Protein AF-W6NHB2-F1 (afdb_monomer_lite)

Organism: Haemonchus contortus (NCBI:txid6289)

Structure (mmCIF, N/CA/C/O backbone):
data_AF-W6NHB2-F1
#
_entry.id   AF-W6NHB2-F1
#
loop_
_atom_site.group_PDB
_atom_site.id
_atom_site.type_symbol
_atom_site.label_atom_id
_atom_site.label_alt_id
_atom_site.label_comp_id
_atom_site.label_asym_id
_atom_site.label_entity_id
_atom_site.label_seq_id
_atom_site.pdbx_PDB_ins_code
_atom_site.Cartn_x
_atom_site.Cartn_y
_atom_site.Cartn_z
_atom_site.occupancy
_atom_site.B_iso_or_equiv
_atom_site.auth_seq_id
_atom_site.auth_comp_id
_atom_site.auth_asym_id
_atom_site.auth_atom_id
_atom_site.pdbx_PDB_model_num
ATOM 1 N N . ASP A 1 1 ? 12.035 26.475 -3.888 1.00 44.53 1 ASP A N 1
ATOM 2 C CA . ASP A 1 1 ? 12.247 25.192 -4.571 1.00 44.53 1 ASP A CA 1
ATOM 3 C C . ASP A 1 1 ? 10.940 24.512 -4.900 1.00 44.53 1 ASP A C 1
ATOM 5 O O . ASP A 1 1 ? 10.319 23.923 -4.033 1.00 44.53 1 ASP A O 1
ATOM 9 N N . ASN A 1 2 ? 10.505 24.649 -6.151 1.00 45.81 2 ASN A N 1
ATOM 10 C CA . ASN A 1 2 ? 9.576 23.714 -6.781 1.00 45.81 2 ASN A CA 1
ATOM 11 C C . ASN A 1 2 ? 10.406 22.967 -7.826 1.00 45.81 2 ASN A C 1
ATOM 13 O O . ASN A 1 2 ? 10.295 23.236 -9.023 1.00 45.81 2 ASN A O 1
ATOM 17 N N . SER A 1 3 ? 11.331 22.117 -7.374 1.00 52.03 3 SER A N 1
ATOM 18 C CA . SER A 1 3 ? 11.884 21.102 -8.260 1.00 52.03 3 SER A CA 1
ATOM 19 C C . SER A 1 3 ? 10.706 20.223 -8.659 1.00 52.03 3 SER A C 1
ATOM 21 O O . SER A 1 3 ? 10.000 19.660 -7.826 1.00 52.03 3 SER A O 1
ATOM 23 N N . ASN A 1 4 ? 10.426 20.215 -9.954 1.00 55.28 4 ASN A N 1
ATOM 24 C CA . ASN A 1 4 ? 9.348 19.470 -10.582 1.00 55.28 4 ASN A CA 1
ATOM 25 C C . ASN A 1 4 ? 9.734 17.978 -10.604 1.00 55.28 4 ASN A C 1
ATOM 27 O O . ASN A 1 4 ? 9.865 17.383 -11.670 1.00 55.28 4 ASN A O 1
ATOM 31 N N . GLU A 1 5 ? 10.038 17.408 -9.434 1.00 61.91 5 GLU A N 1
ATOM 32 C CA . GLU A 1 5 ? 10.370 15.998 -9.269 1.00 61.91 5 GLU A CA 1
ATOM 33 C C . GLU A 1 5 ? 9.107 15.194 -9.546 1.00 61.91 5 GLU A C 1
ATOM 35 O O . GLU A 1 5 ? 8.197 15.075 -8.725 1.00 61.91 5 GLU A O 1
ATOM 40 N N . SER A 1 6 ? 9.021 14.690 -10.770 1.00 70.50 6 SER A N 1
ATOM 41 C CA . SER A 1 6 ? 7.975 13.770 -11.167 1.00 70.50 6 SER A CA 1
ATOM 42 C C . SER A 1 6 ? 8.135 12.480 -10.3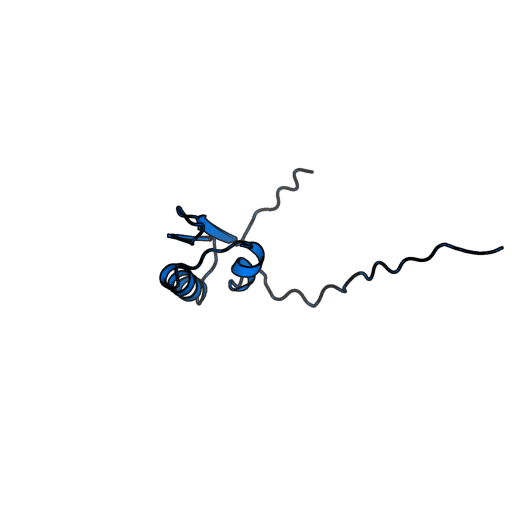70 1.00 70.50 6 SER A C 1
ATOM 44 O O . SER A 1 6 ? 9.076 11.721 -10.594 1.00 70.50 6 SER A O 1
ATOM 46 N N . TYR A 1 7 ? 7.212 12.217 -9.446 1.00 80.44 7 TYR A N 1
ATOM 47 C CA . TYR A 1 7 ? 7.142 10.933 -8.758 1.00 80.44 7 TYR A CA 1
ATOM 48 C C . TYR A 1 7 ? 6.817 9.822 -9.763 1.00 80.44 7 TYR A C 1
ATOM 50 O O . TYR A 1 7 ? 5.687 9.707 -10.237 1.00 80.44 7 TYR A O 1
ATOM 58 N N . GLU A 1 8 ? 7.812 9.000 -10.092 1.00 88.19 8 GLU A N 1
ATOM 59 C CA . GLU A 1 8 ? 7.648 7.901 -11.049 1.00 88.19 8 GLU A CA 1
ATOM 60 C C . GLU A 1 8 ? 6.996 6.666 -10.426 1.00 88.19 8 GLU A C 1
ATOM 62 O O . GLU A 1 8 ? 6.318 5.918 -11.128 1.00 88.19 8 GLU A O 1
ATOM 67 N N . ARG A 1 9 ? 7.186 6.451 -9.118 1.00 92.75 9 ARG A N 1
ATOM 68 C CA . ARG A 1 9 ? 6.635 5.331 -8.344 1.00 92.75 9 ARG A CA 1
ATOM 69 C C . ARG A 1 9 ? 6.130 5.810 -6.993 1.00 92.75 9 ARG A C 1
ATOM 71 O O . ARG A 1 9 ? 6.661 6.766 -6.432 1.00 92.75 9 ARG A O 1
ATOM 78 N N . GLY A 1 10 ? 5.131 5.127 -6.442 1.00 94.38 10 GLY A N 1
ATOM 79 C CA . GLY A 1 10 ? 4.620 5.475 -5.123 1.00 94.38 10 GLY A CA 1
ATOM 80 C C . GLY A 1 10 ? 3.581 4.515 -4.567 1.00 94.38 10 GLY A C 1
ATOM 81 O O . GLY A 1 10 ? 2.984 3.707 -5.280 1.00 94.38 10 GLY A O 1
ATOM 82 N N . VAL A 1 11 ? 3.348 4.653 -3.265 1.00 97.19 11 VAL A N 1
ATOM 83 C CA . VAL A 1 11 ? 2.282 3.973 -2.534 1.00 97.19 11 VAL A CA 1
ATOM 84 C C . VAL A 1 11 ? 1.509 4.992 -1.705 1.00 97.19 11 VAL A C 1
ATOM 86 O O . VAL A 1 11 ? 2.101 5.845 -1.043 1.00 97.19 11 VAL A O 1
ATOM 89 N N . VAL A 1 12 ? 0.182 4.908 -1.741 1.00 96.94 12 VAL A N 1
ATOM 90 C CA . VAL A 1 12 ? -0.715 5.740 -0.933 1.00 96.94 12 VAL A CA 1
ATOM 91 C C . VAL A 1 12 ? -1.545 4.832 -0.041 1.00 96.94 12 VAL A C 1
ATOM 93 O O . VAL A 1 12 ? -2.261 3.960 -0.530 1.00 96.94 12 VAL A O 1
ATOM 96 N N . PHE A 1 13 ? -1.463 5.048 1.269 1.00 97.12 13 PHE A N 1
ATOM 97 C CA . PHE A 1 13 ? -2.236 4.305 2.260 1.00 97.12 13 PHE A CA 1
ATOM 98 C C . PHE A 1 13 ? -3.488 5.092 2.653 1.00 97.12 13 PHE A C 1
ATOM 100 O O . PHE A 1 13 ? -3.397 6.226 3.123 1.00 97.12 13 PHE A O 1
ATOM 107 N N . TYR A 1 14 ? -4.659 4.476 2.519 1.00 96.44 14 TYR A N 1
ATOM 108 C CA . TYR A 1 14 ? -5.907 5.025 3.038 1.00 96.44 14 TYR A CA 1
ATOM 109 C C . TYR A 1 14 ? -6.057 4.603 4.498 1.00 96.44 14 TYR A C 1
ATOM 111 O O . TYR A 1 14 ? -6.142 3.410 4.804 1.00 96.44 14 TYR A O 1
ATOM 119 N N . LYS A 1 15 ? -6.076 5.584 5.402 1.00 94.62 15 LYS A N 1
ATOM 120 C CA . LYS A 1 15 ? -6.200 5.376 6.847 1.00 94.62 15 LYS A CA 1
ATOM 121 C C . LYS A 1 15 ? -7.674 5.389 7.248 1.00 94.62 15 LYS A C 1
ATOM 123 O O . LYS A 1 15 ? -8.385 6.344 6.952 1.00 94.62 15 LYS A O 1
ATOM 128 N N . GLY A 1 16 ? -8.125 4.330 7.912 1.00 91.25 16 GLY A N 1
ATOM 129 C CA . GLY A 1 16 ? -9.462 4.255 8.491 1.00 91.25 16 GLY A CA 1
ATOM 130 C C . GLY A 1 16 ? -9.533 4.851 9.896 1.00 91.25 16 GLY A C 1
ATOM 131 O O . GLY A 1 16 ? -8.520 5.188 10.518 1.00 91.25 16 GLY A O 1
ATOM 132 N N . GLU A 1 17 ? -10.750 4.908 10.430 1.00 84.44 17 GLU A N 1
ATOM 133 C CA . GLU A 1 17 ? -11.003 5.157 11.849 1.00 84.44 17 GLU A CA 1
ATOM 134 C C . GLU A 1 17 ? -10.269 4.069 12.662 1.00 84.44 17 GLU A C 1
ATOM 136 O O . GLU A 1 17 ? -10.366 2.882 12.339 1.00 84.44 17 GLU A O 1
ATOM 141 N N . ASN A 1 18 ? -9.470 4.464 13.660 1.00 88.06 18 ASN A N 1
ATOM 142 C CA . ASN A 1 18 ? -8.521 3.635 14.444 1.00 88.06 18 ASN A CA 1
ATOM 143 C C . ASN A 1 18 ? -7.122 3.445 13.843 1.00 88.06 18 ASN A C 1
ATOM 145 O O . ASN A 1 18 ? -6.331 2.659 14.352 1.00 88.06 18 ASN A O 1
ATOM 149 N N . GLY A 1 19 ? -6.796 4.152 12.765 1.00 90.19 19 GLY A N 1
ATOM 150 C CA . GLY A 1 19 ? -5.433 4.213 12.245 1.00 90.19 19 GLY A CA 1
ATOM 151 C C . GLY A 1 19 ? -4.915 2.970 11.531 1.00 90.19 19 GLY A C 1
ATOM 152 O O . GLY A 1 19 ? -3.746 2.924 11.151 1.00 90.19 19 GLY A O 1
ATOM 1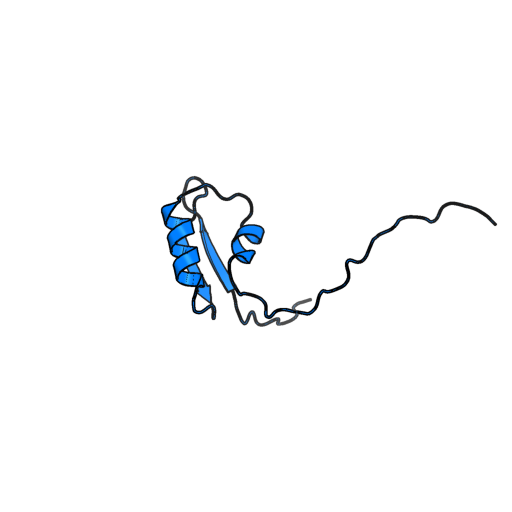53 N N . LYS A 1 20 ? -5.805 2.015 11.274 1.00 93.94 20 LYS A N 1
ATOM 154 C CA . LYS A 1 20 ? -5.578 0.889 10.371 1.00 93.94 20 LYS A CA 1
ATOM 155 C C . LYS A 1 20 ? -5.574 1.328 8.909 1.00 93.94 20 LYS A C 1
ATOM 157 O O . LYS A 1 20 ? -6.245 2.292 8.532 1.00 93.94 20 LYS A O 1
ATOM 162 N N . VAL A 1 21 ? -4.877 0.570 8.073 1.00 96.44 21 VAL A N 1
ATOM 163 C CA . VAL A 1 21 ? -4.955 0.707 6.615 1.00 96.44 21 VAL A CA 1
ATOM 164 C C . VAL A 1 21 ? -6.223 0.019 6.116 1.00 96.44 21 VAL A C 1
ATOM 166 O O . VAL A 1 21 ? -6.463 -1.142 6.430 1.00 96.44 21 VAL A O 1
ATOM 169 N N . VAL A 1 22 ? -7.036 0.735 5.341 1.00 96.69 22 VAL A N 1
ATOM 170 C CA . VAL A 1 22 ? -8.284 0.213 4.745 1.00 96.69 22 VAL A CA 1
ATOM 171 C C . VAL A 1 22 ? -8.234 0.135 3.221 1.00 96.69 22 VAL A C 1
ATOM 173 O O . VAL A 1 22 ? -9.131 -0.420 2.597 1.00 96.69 22 VAL A O 1
ATOM 176 N N . GLY A 1 23 ? -7.183 0.678 2.616 1.00 97.31 23 GLY A N 1
ATOM 177 C CA . GLY A 1 23 ? -6.959 0.628 1.182 1.00 97.31 23 GLY A CA 1
ATOM 178 C C . GLY A 1 23 ? -5.542 1.057 0.845 1.00 97.31 23 GLY A C 1
ATOM 179 O O . GLY A 1 23 ? -4.901 1.774 1.619 1.00 97.31 23 GLY A O 1
ATOM 180 N N . VAL A 1 24 ? -5.064 0.634 -0.321 1.00 98.06 24 VAL A N 1
ATOM 181 C CA . VAL A 1 24 ? -3.755 1.017 -0.852 1.00 98.06 24 VAL A CA 1
ATOM 182 C C . VAL A 1 24 ? -3.898 1.345 -2.335 1.00 98.06 24 VAL A C 1
ATOM 184 O O . VAL A 1 24 ? -4.524 0.586 -3.073 1.00 98.06 24 VAL A O 1
ATOM 187 N N . LEU A 1 25 ? -3.319 2.464 -2.769 1.00 97.69 25 LEU A N 1
ATOM 188 C CA . LEU A 1 25 ? -3.120 2.782 -4.183 1.00 97.69 25 LEU A CA 1
ATOM 189 C C . LEU A 1 25 ? -1.639 2.619 -4.522 1.00 97.69 25 LEU A C 1
ATOM 191 O O . LEU A 1 25 ? -0.773 3.149 -3.825 1.00 97.69 25 LEU A O 1
ATOM 195 N N . LEU A 1 26 ? -1.370 1.886 -5.602 1.00 97.19 26 LEU A N 1
ATOM 196 C CA . LEU A 1 26 ? -0.034 1.633 -6.132 1.00 97.19 26 LEU A CA 1
ATOM 197 C C . LEU A 1 26 ? 0.149 2.415 -7.432 1.00 97.19 26 LEU A C 1
ATOM 199 O O . LEU A 1 26 ? -0.588 2.205 -8.394 1.00 97.19 26 LEU A O 1
ATOM 203 N N . LEU A 1 27 ? 1.133 3.310 -7.459 1.00 95.62 27 LEU A N 1
ATOM 204 C CA . LEU A 1 27 ? 1.525 4.064 -8.646 1.00 95.62 27 LEU A CA 1
ATOM 205 C C . LEU A 1 27 ? 2.795 3.440 -9.217 1.00 95.62 27 LEU A C 1
ATOM 207 O O . LEU A 1 27 ? 3.850 3.539 -8.596 1.00 95.62 27 LEU A O 1
ATOM 211 N N . ASN A 1 28 ? 2.695 2.802 -10.387 1.00 93.69 28 ASN A N 1
ATOM 212 C CA . ASN A 1 28 ? 3.819 2.153 -11.077 1.00 93.69 28 ASN A CA 1
ATOM 213 C C . ASN A 1 28 ? 4.632 1.174 -10.196 1.00 93.69 28 ASN A C 1
ATOM 215 O O . ASN A 1 28 ? 5.827 0.973 -10.416 1.00 93.69 28 ASN A O 1
ATOM 219 N N . VAL A 1 29 ? 3.981 0.548 -9.208 1.00 93.88 29 VAL A N 1
ATOM 220 C CA . VAL A 1 29 ? 4.528 -0.548 -8.396 1.00 93.88 29 VAL A CA 1
ATOM 221 C C . VAL A 1 29 ?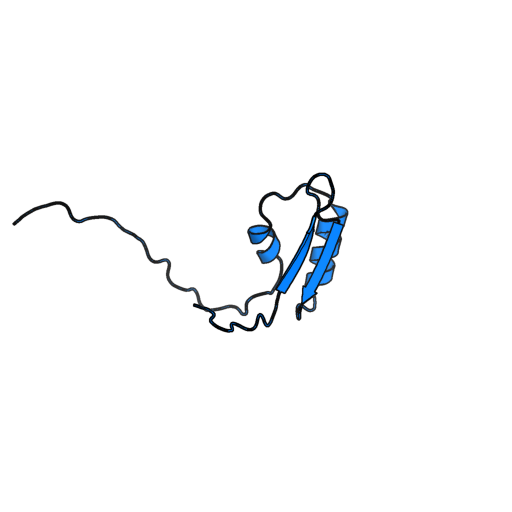 3.848 -1.839 -8.836 1.00 93.88 29 VAL A C 1
ATOM 223 O O . VAL A 1 29 ? 2.625 -1.955 -8.767 1.00 93.88 29 VAL A O 1
ATOM 226 N N . TYR A 1 30 ? 4.641 -2.802 -9.294 1.00 89.75 30 TYR A N 1
ATOM 227 C CA . TYR A 1 30 ? 4.166 -4.066 -9.8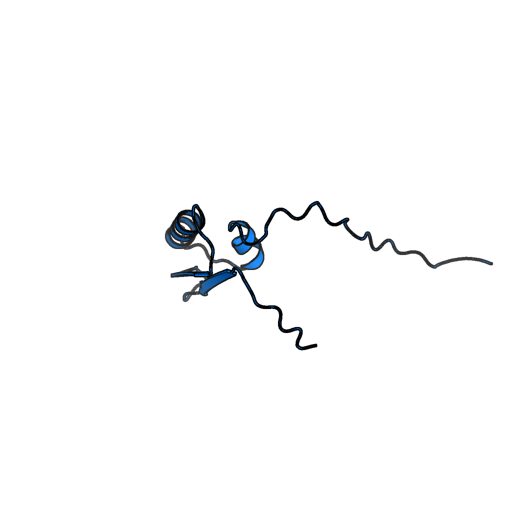59 1.00 89.75 30 TYR A CA 1
ATOM 228 C C . TYR A 1 30 ? 4.657 -5.252 -9.019 1.00 89.75 30 TYR A C 1
ATOM 230 O O . TYR A 1 30 ? 5.531 -5.104 -8.169 1.00 89.75 30 TYR A O 1
ATOM 238 N N . GLY A 1 31 ? 4.104 -6.443 -9.256 1.00 90.00 31 GLY A N 1
ATOM 239 C CA . GLY A 1 31 ? 4.540 -7.665 -8.576 1.00 90.00 31 GLY A CA 1
ATOM 240 C C . GLY A 1 31 ? 4.054 -7.757 -7.126 1.00 90.00 31 GLY A C 1
ATOM 241 O O . GLY A 1 31 ? 2.855 -7.641 -6.863 1.00 90.00 31 GLY A O 1
ATOM 242 N N . SER A 1 32 ? 4.987 -7.980 -6.196 1.00 93.06 32 SER A N 1
ATOM 243 C CA . SER A 1 32 ? 4.725 -8.318 -4.785 1.00 93.06 32 SER A CA 1
ATOM 244 C C . SER A 1 32 ? 3.950 -7.245 -4.006 1.00 93.06 32 SER A C 1
ATOM 246 O O . SER A 1 32 ? 3.338 -7.555 -2.983 1.00 93.06 32 SER A O 1
ATOM 248 N N . GLY A 1 33 ? 3.906 -6.001 -4.502 1.00 95.00 33 GLY A N 1
ATOM 249 C CA . GLY A 1 33 ? 3.210 -4.889 -3.849 1.00 95.00 33 GLY A CA 1
ATOM 250 C C . GLY A 1 33 ? 1.737 -5.177 -3.539 1.00 95.00 33 GLY A C 1
ATOM 251 O O . GLY A 1 33 ? 1.252 -4.788 -2.479 1.00 95.00 33 GLY A O 1
ATOM 252 N N . VAL A 1 34 ? 1.031 -5.917 -4.403 1.00 96.56 34 VAL A N 1
ATOM 253 C CA . VAL A 1 34 ? -0.378 -6.277 -4.157 1.00 96.56 34 VAL A CA 1
ATOM 254 C C . VAL A 1 34 ? -0.512 -7.234 -2.969 1.00 96.56 34 VAL A C 1
ATOM 256 O O . VAL A 1 34 ? -1.401 -7.056 -2.138 1.00 96.56 34 VAL A O 1
ATOM 259 N N . ASP A 1 35 ? 0.369 -8.227 -2.851 1.00 96.94 35 ASP A N 1
ATOM 260 C CA . ASP A 1 35 ? 0.323 -9.207 -1.759 1.00 96.94 35 ASP A CA 1
ATOM 261 C C . ASP A 1 35 ? 0.718 -8.576 -0.420 1.00 96.94 35 ASP A C 1
ATOM 263 O O . ASP A 1 35 ? 0.077 -8.829 0.603 1.00 96.94 35 ASP A O 1
ATOM 267 N N . VAL A 1 36 ? 1.703 -7.672 -0.442 1.00 96.62 36 VAL A N 1
ATOM 268 C CA . VAL A 1 36 ? 2.052 -6.821 0.705 1.00 96.62 36 VAL A CA 1
ATOM 269 C C . VAL A 1 36 ? 0.840 -5.992 1.141 1.00 96.62 36 VAL A C 1
ATOM 271 O O . VAL A 1 36 ? 0.486 -5.997 2.320 1.00 96.62 36 VAL A O 1
ATOM 274 N N . SER A 1 37 ? 0.153 -5.329 0.202 1.00 96.94 37 SER A N 1
ATOM 275 C CA . SER A 1 37 ? -1.054 -4.543 0.493 1.00 96.94 37 SER A CA 1
ATOM 276 C C . SER A 1 37 ? -2.174 -5.385 1.105 1.00 96.94 37 SER A C 1
ATOM 278 O O . SER A 1 37 ? -2.760 -4.967 2.104 1.00 96.94 37 SER A O 1
ATOM 280 N N . ARG A 1 38 ? -2.462 -6.572 0.547 1.00 97.62 38 ARG A N 1
ATOM 281 C CA . ARG A 1 38 ? -3.490 -7.484 1.081 1.00 97.62 38 ARG A CA 1
ATOM 282 C C . ARG A 1 38 ? -3.214 -7.834 2.534 1.00 97.62 38 ARG A C 1
ATOM 284 O O . ARG A 1 38 ? -4.080 -7.633 3.379 1.00 97.62 38 ARG A O 1
ATOM 291 N N . ARG A 1 39 ? -1.988 -8.265 2.834 1.00 96.88 39 ARG A N 1
ATOM 292 C CA . ARG A 1 39 ? -1.598 -8.663 4.187 1.00 96.88 39 ARG A CA 1
ATOM 293 C C . ARG A 1 39 ? -1.709 -7.514 5.188 1.00 96.88 39 ARG A C 1
ATOM 295 O O . ARG A 1 39 ? -2.212 -7.708 6.289 1.00 96.88 39 ARG A O 1
ATOM 302 N N . ILE A 1 40 ? -1.287 -6.310 4.802 1.00 95.81 40 ILE A N 1
ATOM 303 C CA . ILE A 1 40 ? -1.405 -5.113 5.649 1.00 95.81 40 ILE A CA 1
ATOM 304 C C . ILE A 1 40 ? -2.873 -4.824 6.000 1.00 95.81 40 ILE A C 1
ATOM 306 O O . ILE A 1 40 ? -3.178 -4.515 7.152 1.00 95.81 40 ILE A O 1
ATOM 310 N N . ILE A 1 41 ? -3.778 -4.924 5.021 1.00 96.12 41 ILE A N 1
ATOM 311 C CA . ILE A 1 41 ? -5.212 -4.679 5.225 1.00 96.12 41 ILE A CA 1
ATOM 312 C C . ILE A 1 41 ? -5.831 -5.781 6.098 1.00 96.12 41 ILE A C 1
ATOM 314 O O . ILE A 1 41 ? -6.579 -5.472 7.024 1.00 96.12 41 ILE A O 1
ATOM 318 N N . GLU A 1 42 ? -5.501 -7.048 5.837 1.00 96.94 42 GLU A N 1
ATOM 319 C CA . GLU A 1 42 ? -6.001 -8.209 6.589 1.00 96.94 42 GLU A CA 1
ATOM 320 C C . GLU A 1 42 ? -5.579 -8.183 8.061 1.00 96.94 42 GLU A C 1
ATOM 322 O O . GLU A 1 42 ? -6.387 -8.471 8.942 1.00 96.94 42 GLU A O 1
ATOM 327 N N . GLU A 1 43 ? -4.331 -7.801 8.346 1.00 94.25 43 GLU A N 1
ATOM 328 C CA . GLU A 1 43 ? -3.834 -7.703 9.719 1.00 94.25 43 GLU A CA 1
ATOM 329 C C . GLU A 1 43 ? -4.528 -6.584 10.515 1.00 94.25 43 GLU A C 1
ATOM 331 O O . GLU A 1 43 ? -4.564 -6.647 11.744 1.00 94.25 43 GLU A O 1
ATOM 336 N N . ALA A 1 44 ? -5.078 -5.567 9.835 1.00 89.75 44 ALA A N 1
ATOM 337 C CA . ALA A 1 44 ? -5.878 -4.478 10.405 1.00 89.75 44 ALA A CA 1
ATOM 338 C C . ALA A 1 44 ? -5.256 -3.780 11.636 1.00 89.75 44 ALA A C 1
ATOM 340 O O . ALA A 1 44 ? -5.967 -3.209 12.469 1.00 89.75 44 ALA A O 1
ATOM 341 N N . ARG A 1 45 ? -3.923 -3.807 11.750 1.00 90.12 45 ARG A N 1
ATOM 342 C CA . ARG A 1 45 ? -3.178 -3.188 12.851 1.00 90.12 45 ARG A CA 1
ATOM 343 C C . ARG A 1 45 ? -3.134 -1.671 12.677 1.00 90.12 45 ARG A C 1
ATOM 345 O O . ARG A 1 45 ? -3.071 -1.173 11.553 1.00 90.12 45 ARG A O 1
ATOM 352 N N . SER A 1 46 ? -3.149 -0.939 13.791 1.00 92.38 46 SER A N 1
ATOM 353 C CA . SER A 1 46 ? -2.874 0.502 13.769 1.00 92.38 46 SER A CA 1
ATOM 354 C C . SER A 1 46 ? -1.428 0.735 13.343 1.00 92.38 46 SER A C 1
ATOM 356 O O . SER A 1 46 ? -0.526 0.056 13.835 1.00 92.38 46 SER A O 1
ATOM 358 N N . ILE A 1 47 ? -1.221 1.685 12.431 1.00 92.50 47 ILE A N 1
ATOM 359 C CA . ILE A 1 47 ? 0.101 2.073 11.939 1.00 92.50 47 ILE A CA 1
ATOM 360 C C . ILE A 1 47 ? 0.355 3.536 12.293 1.00 92.50 47 ILE A C 1
ATOM 362 O O . ILE A 1 47 ? -0.415 4.427 11.917 1.00 92.50 47 ILE A O 1
ATOM 366 N N . ASP A 1 48 ? 1.476 3.769 12.968 1.00 90.19 48 ASP A N 1
ATOM 367 C CA . ASP A 1 48 ? 1.903 5.106 13.383 1.00 90.19 48 ASP A CA 1
ATOM 368 C C . ASP A 1 48 ? 2.939 5.701 12.415 1.00 90.19 48 ASP A C 1
ATOM 370 O O . ASP A 1 48 ? 2.908 6.901 12.144 1.00 90.19 48 ASP A O 1
ATOM 374 N N . ASP A 1 49 ? 3.802 4.859 11.826 1.00 93.06 49 ASP A N 1
ATOM 375 C CA . ASP A 1 49 ? 4.830 5.268 10.861 1.00 93.06 49 ASP A CA 1
ATOM 376 C C . ASP A 1 49 ? 4.637 4.607 9.484 1.00 93.06 49 ASP A C 1
ATOM 378 O O . ASP A 1 49 ? 5.087 3.491 9.205 1.00 93.06 49 ASP A O 1
ATOM 382 N N . PHE A 1 50 ? 3.991 5.345 8.582 1.00 92.88 50 PHE A N 1
ATOM 383 C CA . PHE A 1 50 ? 3.769 4.922 7.198 1.00 92.88 50 PHE A CA 1
ATOM 384 C C . PHE A 1 50 ? 5.040 4.938 6.338 1.00 92.88 50 PHE A C 1
ATOM 386 O O . PHE A 1 50 ? 5.064 4.286 5.295 1.00 92.88 50 PHE A O 1
ATOM 393 N N . ARG A 1 51 ? 6.110 5.631 6.756 1.00 92.00 51 ARG A N 1
ATOM 394 C CA . ARG A 1 51 ? 7.382 5.641 6.014 1.00 92.00 51 ARG A CA 1
ATOM 395 C C . ARG A 1 51 ? 8.096 4.304 6.151 1.00 92.00 51 ARG A C 1
ATOM 397 O O . ARG A 1 51 ? 8.638 3.807 5.170 1.00 92.00 51 ARG A O 1
ATOM 404 N N . GLN A 1 52 ? 8.061 3.688 7.334 1.00 92.25 52 GLN A N 1
ATOM 405 C CA . GLN A 1 52 ? 8.593 2.329 7.515 1.00 92.25 52 GLN A CA 1
ATOM 406 C C . GLN A 1 52 ? 7.768 1.310 6.737 1.00 92.25 52 GLN A C 1
ATOM 408 O O . GLN A 1 52 ? 8.329 0.422 6.102 1.00 92.25 52 GLN A O 1
ATOM 413 N N . LEU A 1 53 ? 6.444 1.474 6.727 1.00 93.31 53 LEU A N 1
ATOM 414 C CA . LEU A 1 53 ? 5.556 0.598 5.971 1.00 93.31 53 LEU A CA 1
ATOM 415 C C . LEU A 1 53 ? 5.821 0.671 4.458 1.00 93.31 53 LEU A C 1
ATOM 417 O O . LEU A 1 53 ? 5.804 -0.353 3.778 1.00 93.31 53 LEU A O 1
ATOM 421 N N . ALA A 1 54 ? 6.117 1.864 3.936 1.00 94.50 54 ALA A N 1
ATOM 422 C CA . ALA A 1 54 ? 6.440 2.074 2.528 1.00 94.50 54 ALA A CA 1
ATOM 423 C C . ALA A 1 54 ? 7.695 1.306 2.066 1.00 94.50 54 ALA A C 1
ATOM 425 O O . ALA A 1 54 ? 7.770 0.936 0.899 1.00 94.50 54 ALA A O 1
ATOM 426 N N . LYS A 1 55 ? 8.639 0.989 2.966 1.00 93.31 55 LYS A N 1
ATOM 427 C CA . LYS A 1 55 ? 9.850 0.207 2.639 1.00 93.31 55 LYS A CA 1
ATOM 428 C C . LYS A 1 55 ? 9.570 -1.244 2.249 1.00 93.31 55 LYS A C 1
ATOM 430 O O . LYS A 1 55 ? 10.444 -1.898 1.696 1.00 93.31 55 LYS A O 1
ATOM 435 N N . LEU A 1 56 ? 8.372 -1.755 2.539 1.00 93.81 56 LEU A N 1
ATOM 436 C CA . LEU A 1 56 ? 7.947 -3.082 2.085 1.00 93.81 56 LEU A CA 1
ATOM 437 C C . LEU A 1 56 ? 7.658 -3.123 0.577 1.00 93.81 56 LEU A C 1
ATOM 439 O O . LEU A 1 56 ? 7.450 -4.201 0.027 1.00 93.81 56 LEU A O 1
ATOM 443 N N . TYR A 1 57 ? 7.612 -1.963 -0.078 1.00 94.62 57 TYR A N 1
ATOM 444 C CA . TYR A 1 57 ? 7.369 -1.826 -1.505 1.00 94.62 57 TYR A CA 1
ATOM 445 C C . TYR A 1 57 ? 8.675 -1.494 -2.230 1.00 94.62 57 TYR A C 1
ATOM 447 O O . TYR A 1 57 ? 9.503 -0.727 -1.741 1.00 94.62 57 TYR A O 1
ATOM 455 N N . GLU A 1 58 ? 8.830 -2.024 -3.441 1.00 90.44 58 GLU A N 1
ATOM 456 C CA . GLU A 1 58 ? 9.973 -1.776 -4.329 1.00 90.44 58 GLU A CA 1
ATOM 457 C C . GLU A 1 58 ? 9.866 -0.389 -5.003 1.00 90.44 58 GLU A C 1
ATOM 459 O O . GLU A 1 58 ? 9.704 -0.255 -6.222 1.00 90.44 58 GLU A O 1
ATOM 464 N N . LEU A 1 59 ? 9.880 0.665 -4.179 1.00 88.69 59 LEU A N 1
ATOM 465 C CA . LEU A 1 59 ? 9.708 2.060 -4.607 1.00 88.69 59 LEU A CA 1
ATOM 466 C C . LEU A 1 59 ? 10.980 2.659 -5.205 1.00 88.69 59 LEU A C 1
ATOM 468 O O . LEU A 1 59 ? 10.897 3.511 -6.086 1.00 88.69 59 LEU A O 1
ATOM 472 N N . TYR A 1 60 ? 12.137 2.196 -4.743 1.00 81.06 60 TYR A N 1
ATOM 473 C CA . TYR A 1 60 ? 13.447 2.656 -5.180 1.00 81.06 60 TYR A CA 1
ATOM 474 C C . TYR A 1 60 ? 14.147 1.514 -5.915 1.00 81.06 60 TYR A C 1
ATOM 476 O O . TYR A 1 60 ? 14.128 0.373 -5.448 1.00 81.06 60 TYR A O 1
ATOM 484 N N . SER A 1 61 ? 14.782 1.805 -7.053 1.00 69.19 61 SER A N 1
ATOM 485 C CA . SER A 1 61 ? 15.836 0.916 -7.554 1.00 69.19 61 SER A CA 1
ATOM 486 C C . SER A 1 61 ? 16.923 0.816 -6.480 1.00 69.19 61 SER A C 1
ATOM 488 O O . SER A 1 61 ? 17.114 1.796 -5.761 1.00 69.19 61 SER A O 1
ATOM 490 N N . PRO A 1 62 ? 17.626 -0.320 -6.332 1.00 56.88 62 PRO A N 1
ATOM 491 C CA . PRO A 1 62 ? 18.764 -0.403 -5.428 1.00 56.88 62 PRO A CA 1
ATOM 492 C C . PRO A 1 62 ? 19.808 0.630 -5.863 1.00 56.88 62 PRO A C 1
ATOM 494 O O . PRO A 1 62 ? 20.566 0.413 -6.805 1.00 56.88 62 PRO A O 1
ATOM 497 N N . VAL A 1 63 ? 19.783 1.787 -5.210 1.00 54.91 63 VAL A N 1
ATOM 498 C CA . VAL A 1 63 ? 20.850 2.774 -5.262 1.00 54.91 63 VAL A CA 1
ATOM 499 C C . VAL A 1 63 ? 21.958 2.188 -4.397 1.00 54.91 63 VAL A C 1
ATOM 501 O O . VAL A 1 63 ? 21.699 1.733 -3.278 1.00 54.91 63 VAL A O 1
ATOM 504 N N . GLU A 1 64 ? 23.166 2.100 -4.953 1.00 51.31 64 GLU A N 1
ATOM 505 C CA . GLU A 1 64 ? 24.364 1.730 -4.199 1.00 51.31 64 GLU A CA 1
ATOM 506 C C . GLU A 1 64 ? 24.439 2.556 -2.904 1.00 51.31 64 GLU A C 1
ATOM 508 O O . GLU A 1 64 ? 24.003 3.707 -2.903 1.00 51.31 64 GLU A O 1
ATOM 513 N N . PRO A 1 65 ? 24.927 1.976 -1.793 1.00 47.88 65 PRO A N 1
ATOM 514 C CA . PRO A 1 65 ? 24.799 2.572 -0.470 1.00 47.88 65 PRO A CA 1
ATOM 515 C C . PRO A 1 65 ? 25.402 3.979 -0.438 1.00 47.88 65 PRO A C 1
ATOM 517 O O . PRO A 1 65 ? 26.622 4.151 -0.469 1.00 47.88 65 PRO A O 1
ATOM 520 N N . GLU A 1 66 ? 24.529 4.981 -0.354 1.00 52.91 66 GLU A N 1
ATOM 521 C CA . GLU A 1 66 ? 24.907 6.350 -0.040 1.00 52.91 66 GLU A CA 1
ATOM 522 C C . GLU A 1 66 ? 25.495 6.361 1.375 1.00 52.91 66 GLU A C 1
ATOM 524 O O . GLU A 1 66 ? 24.916 5.835 2.328 1.00 52.91 66 GLU A O 1
ATOM 529 N N . GLN A 1 67 ? 26.713 6.888 1.472 1.00 42.47 67 GLN A N 1
ATOM 530 C CA . GLN A 1 67 ? 27.504 6.945 2.690 1.00 42.47 67 GLN A CA 1
ATOM 531 C C . GLN A 1 67 ? 26.746 7.738 3.759 1.00 42.47 67 GLN A C 1
ATOM 533 O O . GLN A 1 67 ? 26.362 8.883 3.537 1.00 42.47 67 GLN A O 1
ATOM 538 N N . GLU A 1 68 ? 26.561 7.129 4.930 1.00 42.41 68 GLU A N 1
ATOM 539 C CA . GLU A 1 68 ? 26.138 7.826 6.139 1.00 42.41 68 GLU A CA 1
ATOM 540 C C . GLU A 1 68 ? 27.121 8.978 6.416 1.00 42.41 68 GLU A C 1
ATOM 542 O O . GLU A 1 68 ? 28.247 8.754 6.868 1.00 42.41 68 GLU A O 1
ATOM 547 N N . GLU A 1 69 ? 26.714 10.222 6.151 1.00 40.62 69 GLU A N 1
ATOM 548 C CA . GLU A 1 69 ? 27.414 11.393 6.672 1.00 40.62 69 GLU A CA 1
ATOM 549 C C . GLU A 1 69 ? 27.307 11.373 8.202 1.00 40.62 69 GLU A C 1
ATOM 551 O O . GLU A 1 69 ? 26.321 11.797 8.809 1.00 40.62 69 GLU A O 1
ATOM 556 N N . LYS A 1 70 ? 28.353 10.851 8.846 1.00 40.84 70 LYS A N 1
ATOM 557 C CA . LYS A 1 70 ? 28.619 11.071 10.263 1.00 40.84 70 LYS A CA 1
ATOM 558 C C . LYS A 1 70 ? 28.777 12.570 10.508 1.00 40.84 70 LYS A C 1
ATOM 560 O O . LYS A 1 70 ? 29.844 13.138 10.280 1.00 40.84 70 LYS A O 1
ATOM 565 N N . SER A 1 71 ? 27.758 13.194 11.081 1.00 43.53 71 SER A N 1
ATOM 566 C CA . SER A 1 71 ? 27.930 14.431 11.835 1.00 43.53 71 SER A CA 1
ATOM 567 C C . SER A 1 71 ? 28.691 14.118 13.134 1.00 43.53 71 SER A C 1
ATOM 569 O O . SER A 1 71 ? 28.084 13.881 14.180 1.00 43.53 71 SER A O 1
ATOM 571 N N . GLU A 1 72 ? 30.024 14.066 13.074 1.00 43.81 72 GLU A N 1
ATOM 572 C CA . GLU A 1 72 ? 30.879 14.115 14.264 1.00 43.81 72 GLU A CA 1
ATOM 573 C C . GLU A 1 72 ? 31.201 15.577 14.598 1.00 43.81 72 GLU A C 1
ATOM 575 O O . GLU A 1 72 ? 31.851 16.306 13.852 1.00 43.81 72 GLU A O 1
ATOM 580 N N . ALA A 1 73 ? 30.704 16.000 15.758 1.00 46.59 73 ALA A N 1
ATOM 581 C CA . ALA A 1 73 ? 31.078 17.230 16.426 1.00 46.59 73 ALA A CA 1
ATOM 582 C C . ALA A 1 73 ? 32.577 17.241 16.769 1.00 46.59 73 ALA A C 1
ATOM 584 O O . ALA A 1 73 ? 33.074 16.266 17.334 1.00 46.59 73 ALA A O 1
ATOM 585 N N . LYS A 1 74 ? 33.252 18.371 16.512 1.00 42.84 74 LYS A N 1
ATOM 586 C CA . LYS A 1 74 ? 34.296 18.979 17.366 1.00 42.84 74 LYS A CA 1
ATOM 587 C C . LYS A 1 74 ? 34.847 20.250 16.710 1.00 42.84 74 LYS A C 1
ATOM 589 O O . LYS A 1 74 ? 35.633 20.182 15.775 1.00 42.84 74 LYS A O 1
ATOM 594 N N . SER A 1 75 ? 34.508 21.406 17.269 1.00 40.16 75 SER A N 1
ATOM 595 C CA . SER A 1 75 ? 35.425 22.548 17.291 1.00 40.16 75 SER A CA 1
ATOM 596 C C . SER A 1 75 ? 35.397 23.132 18.698 1.00 40.16 75 SER A C 1
ATOM 598 O O . SER A 1 75 ? 34.690 24.094 18.979 1.00 40.16 75 SER A O 1
ATOM 600 N N . ASP A 1 76 ? 36.133 22.481 19.590 1.00 43.66 76 ASP A N 1
ATOM 601 C CA . 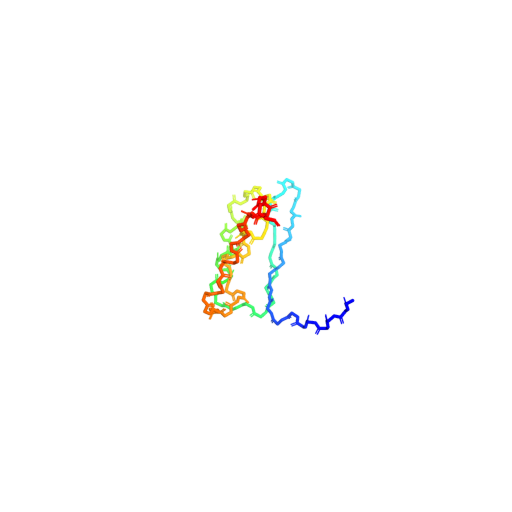ASP A 1 76 ? 36.674 23.121 20.777 1.00 43.66 76 ASP A CA 1
ATOM 602 C C . ASP A 1 76 ? 38.171 22.812 20.810 1.00 43.66 76 ASP A C 1
ATOM 604 O O . ASP A 1 76 ? 38.564 21.647 20.695 1.00 43.66 76 ASP A O 1
ATOM 608 N N . LYS A 1 77 ? 38.924 23.895 21.024 1.00 42.25 77 LYS A N 1
ATOM 609 C CA . LYS A 1 77 ? 40.316 24.038 21.470 1.00 42.25 77 LYS A CA 1
ATOM 610 C C . LYS A 1 77 ? 41.476 24.276 20.487 1.00 42.25 77 LYS A C 1
ATOM 612 O O . LYS A 1 77 ? 41.874 23.401 19.730 1.00 42.25 77 LYS A O 1
ATOM 617 N N . ASP A 1 78 ? 42.066 25.450 20.752 1.00 42.47 78 ASP A N 1
ATOM 618 C CA . ASP A 1 78 ? 43.491 25.762 20.935 1.00 42.47 78 ASP A CA 1
ATOM 619 C C . ASP A 1 78 ? 44.359 25.913 19.669 1.00 42.47 78 ASP A C 1
ATOM 621 O O . ASP A 1 78 ? 44.861 24.922 19.150 1.00 42.47 78 ASP A O 1
ATOM 625 N N . GLU A 1 79 ? 44.575 27.162 19.216 1.00 37.78 79 GLU A N 1
ATOM 626 C CA . GLU A 1 79 ? 45.867 27.892 19.320 1.00 37.78 79 GLU A CA 1
ATOM 627 C C . GLU A 1 79 ? 45.713 29.395 19.001 1.00 37.78 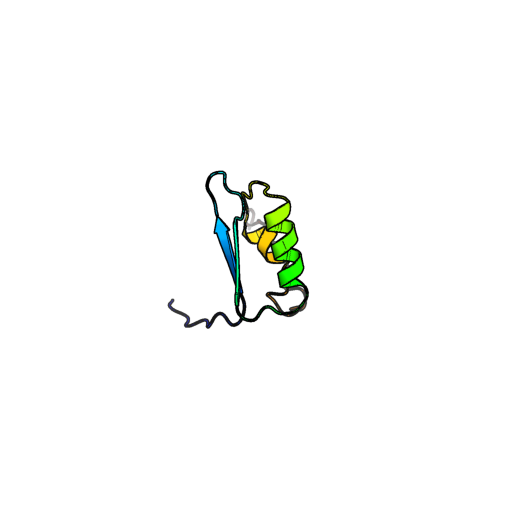79 GLU A C 1
ATOM 629 O O . GLU A 1 79 ? 45.054 29.736 17.990 1.00 37.78 79 GLU A O 1
#

Foldseek 3Di:
DPPVPPQQWDKDFDADDQQQGQDMDTRPFDDCVVVLGVVSNVVRDHDDDVPVSRVVTPSDDPDPDDDPPPPDDDDDDDD

Secondary structure (DSSP, 8-state):
--------SEEEEEE-TTSBEEEEEEES--TTHHHHHHHHHHH--B-S-HHHHHTTS--S-------------------

pLDDT: mean 79.14, std 21.65, range [37.78, 98.06]

Sequence (79 aa):
DNSNESYERGVVFYKGENGKVVGVLLLNVYGSGVDVSRRIIEEARSIDDFRQLAKLYELYSPVEPEQEEKSEAKSDKDE

Radius of gyration: 18.73 Å; chains: 1; bounding box: 57×37×33 Å

InterPro domains:
  IPR016156 FAD/NAD-linked reductase, dimerisation domain superfamily [G3DSA:3.30.390.30] (1-66)
  IPR016156 FAD/NAD-linked reductase, dimerisation domain superfamily [SSF55424] (3-57)
  IPR029324 Mitochondrial apoptosis-inducing factor, C-terminal domain [PF14721] (3-43)